Protein AF-A0A359ILB0-F1 (afdb_monomer)

Nearest PDB structures (foldseek):
  8e0n-assembly1_A  TM=7.026E-01  e=9.384E-01  synthetic construct
  5cwn-assembly1_A  TM=6.647E-01  e=4.433E+00  synthetic construct
  7rdr-assembly1_A  TM=6.184E-01  e=3.915E+00  unidentified
  6j22-assembly1_B  TM=5.758E-01  e=3.680E+00  Shigella flexneri

Sequence (83 aa):
MDKMYIDIISWSGTILSILGQVLINRKMISAYYFWIVGCIVWGVVGILTNNYALLAMYVVYLILDIEGIMHWRKENIIKKENK

Secondary structure (DSSP, 8-state):
--HHHHHHHHHHHHHHHHHHHHHHHTT-THHHHHHHHHHHHHHHHHHHTT-HHHHHHHHHHHHHHHHHHHHHHHHHHHHHHT-

Solvent-accessible surface area (backbone atoms only — not comparable to full-atom values): 4295 Å² total; per-residue (Å²): 130,60,68,68,57,55,51,54,51,49,52,52,26,48,53,34,42,52,53,16,51,55,28,48,76,68,73,39,75,67,15,41,59,34,40,42,53,21,22,54,46,45,27,52,50,13,63,77,68,70,34,60,69,54,23,52,52,24,53,51,48,38,52,51,33,53,51,49,52,55,50,53,52,53,54,54,51,55,57,59,76,78,105

Mean predicted aligned error: 4.55 Å

Radius of gyration: 15.31 Å; Cα contacts (8 Å, |Δi|>4): 73; chains: 1; bounding box: 41×19×43 Å

Structure (mmCIF, N/CA/C/O backbone):
data_AF-A0A359ILB0-F1
#
_entry.id   AF-A0A359ILB0-F1
#
loop_
_atom_site.group_PDB
_atom_site.id
_atom_site.type_symbol
_atom_site.label_atom_id
_atom_site.label_alt_id
_atom_site.label_comp_id
_atom_site.label_asym_id
_atom_site.label_entity_id
_atom_site.label_seq_id
_atom_site.pdbx_PDB_ins_code
_atom_site.Cartn_x
_atom_site.Cartn_y
_atom_site.Cartn_z
_atom_site.occupancy
_atom_site.B_iso_or_equiv
_atom_site.auth_seq_id
_atom_site.auth_comp_id
_atom_site.auth_asym_id
_atom_site.auth_atom_id
_atom_site.pdbx_PDB_model_num
ATOM 1 N N . MET A 1 1 ? 12.219 3.256 -18.788 1.00 63.09 1 MET A N 1
ATOM 2 C CA . MET A 1 1 ? 12.335 4.073 -17.564 1.00 63.09 1 MET A CA 1
ATOM 3 C C . MET A 1 1 ? 13.626 3.652 -16.891 1.00 63.09 1 MET A C 1
ATOM 5 O O . MET A 1 1 ? 13.820 2.449 -16.746 1.00 63.09 1 MET A O 1
ATOM 9 N N . ASP A 1 2 ? 14.531 4.578 -16.584 1.00 79.31 2 ASP A N 1
ATOM 10 C CA . ASP A 1 2 ? 15.835 4.201 -16.022 1.00 79.31 2 ASP A CA 1
ATOM 11 C C . ASP A 1 2 ? 15.672 3.580 -14.633 1.00 79.31 2 ASP A C 1
ATOM 13 O O . ASP A 1 2 ? 14.778 3.973 -13.879 1.00 79.31 2 ASP A O 1
ATOM 17 N N . LYS A 1 3 ? 16.555 2.635 -14.276 1.00 83.31 3 LYS A N 1
ATOM 18 C CA . LYS A 1 3 ? 16.553 1.963 -12.960 1.00 83.31 3 LYS A CA 1
ATOM 19 C C . LYS A 1 3 ? 16.477 2.956 -11.795 1.00 83.31 3 LYS A C 1
ATOM 21 O O . LYS A 1 3 ? 15.733 2.727 -10.851 1.00 83.31 3 LYS A O 1
ATOM 26 N N . MET A 1 4 ? 17.148 4.101 -11.933 1.00 91.00 4 MET A N 1
ATOM 27 C CA . MET A 1 4 ? 17.131 5.191 -10.957 1.00 91.00 4 MET A CA 1
ATOM 28 C C . MET A 1 4 ? 15.713 5.675 -10.609 1.00 91.00 4 MET A C 1
ATOM 30 O O . MET A 1 4 ? 15.426 5.938 -9.446 1.00 91.00 4 MET A O 1
ATOM 34 N N . TYR A 1 5 ? 14.802 5.773 -11.583 1.00 90.31 5 TYR A N 1
ATOM 35 C CA . TYR A 1 5 ? 13.427 6.210 -11.316 1.00 90.31 5 TYR A CA 1
ATOM 36 C C . TYR A 1 5 ? 12.647 5.167 -10.519 1.00 90.31 5 TYR A C 1
ATOM 38 O O . TYR A 1 5 ? 11.908 5.523 -9.604 1.00 90.31 5 TYR A O 1
ATOM 46 N N . ILE A 1 6 ? 12.832 3.885 -10.840 1.00 92.38 6 ILE A N 1
ATOM 47 C CA . ILE A 1 6 ? 12.196 2.787 -10.104 1.00 92.38 6 ILE A CA 1
ATOM 48 C C . ILE A 1 6 ? 12.701 2.774 -8.659 1.00 92.38 6 ILE A C 1
ATOM 50 O O . ILE A 1 6 ? 11.890 2.623 -7.748 1.00 92.38 6 ILE A O 1
ATOM 54 N N . ASP A 1 7 ? 13.994 3.013 -8.435 1.00 94.62 7 ASP A N 1
ATOM 55 C CA . ASP A 1 7 ? 14.566 3.090 -7.088 1.00 94.62 7 ASP A CA 1
ATOM 56 C C . ASP A 1 7 ? 13.977 4.259 -6.289 1.00 94.62 7 ASP A C 1
ATOM 58 O O . ASP A 1 7 ? 13.551 4.073 -5.150 1.00 94.62 7 ASP A O 1
ATOM 62 N N . ILE A 1 8 ? 13.873 5.451 -6.889 1.00 95.19 8 ILE A N 1
ATOM 63 C CA . ILE A 1 8 ? 13.277 6.628 -6.235 1.00 95.19 8 ILE A CA 1
ATOM 64 C C . ILE A 1 8 ? 11.813 6.361 -5.844 1.00 95.19 8 ILE A C 1
ATOM 66 O O . ILE A 1 8 ? 11.406 6.666 -4.721 1.00 95.19 8 ILE A O 1
ATOM 70 N N . ILE A 1 9 ? 11.021 5.767 -6.745 1.00 94.50 9 ILE A N 1
ATOM 71 C CA . ILE A 1 9 ? 9.616 5.416 -6.481 1.00 94.50 9 ILE A CA 1
ATOM 72 C C . ILE A 1 9 ? 9.519 4.315 -5.412 1.00 94.50 9 ILE A C 1
ATOM 74 O O . ILE A 1 9 ? 8.656 4.365 -4.539 1.00 94.50 9 ILE A O 1
ATOM 78 N N . SER A 1 10 ? 10.424 3.337 -5.429 1.00 94.81 10 SER A N 1
ATOM 79 C CA . SER A 1 10 ? 10.437 2.250 -4.443 1.00 94.81 10 SER A CA 1
ATOM 80 C C . SER A 1 10 ? 10.786 2.762 -3.045 1.00 94.81 10 SER A C 1
ATOM 82 O O . SER A 1 10 ? 10.153 2.372 -2.062 1.00 94.81 10 SER A O 1
ATOM 84 N N . TRP A 1 11 ? 11.744 3.686 -2.931 1.00 97.06 11 TRP A N 1
ATOM 85 C CA . TRP A 1 11 ? 12.083 4.318 -1.655 1.00 97.06 11 TRP A CA 1
ATOM 86 C C . TRP A 1 11 ? 10.959 5.213 -1.131 1.00 97.06 11 TRP A C 1
ATOM 88 O O . TRP A 1 11 ? 10.691 5.198 0.072 1.00 97.06 11 TRP A O 1
ATOM 98 N N . SER A 1 12 ? 10.251 5.936 -2.003 1.00 94.38 12 SER A N 1
ATOM 99 C CA . SER A 1 12 ? 9.084 6.718 -1.577 1.00 94.38 12 SER A CA 1
ATOM 100 C C . SER A 1 12 ? 7.946 5.816 -1.081 1.00 94.38 12 SER A C 1
ATOM 102 O O . SER A 1 12 ? 7.396 6.068 -0.006 1.00 94.38 12 SER A O 1
ATOM 104 N N . GLY A 1 13 ? 7.668 4.710 -1.783 1.00 93.44 13 GLY A N 1
ATOM 105 C CA . GLY A 1 13 ? 6.732 3.672 -1.340 1.00 93.44 13 GLY A CA 1
ATOM 106 C C . GLY A 1 13 ? 7.136 3.043 -0.006 1.00 93.44 13 GLY A C 1
ATOM 107 O O . GLY A 1 13 ? 6.299 2.873 0.877 1.00 93.44 13 GLY A O 1
ATOM 108 N N . THR A 1 14 ? 8.429 2.786 0.194 1.00 95.94 14 THR A N 1
ATOM 109 C CA . THR A 1 14 ? 8.973 2.246 1.450 1.00 95.94 14 THR A CA 1
ATOM 110 C C . THR A 1 14 ? 8.741 3.195 2.630 1.00 95.94 14 THR A C 1
ATOM 112 O O . THR A 1 14 ? 8.246 2.768 3.674 1.00 95.94 14 THR A O 1
ATOM 115 N N . ILE A 1 15 ? 9.037 4.491 2.474 1.00 96.25 15 ILE A N 1
ATOM 116 C CA . ILE A 1 15 ? 8.814 5.497 3.527 1.00 96.25 15 ILE A CA 1
ATOM 117 C C . ILE A 1 15 ? 7.321 5.592 3.872 1.00 96.25 15 ILE A C 1
ATOM 119 O O . ILE A 1 15 ? 6.962 5.594 5.051 1.00 96.25 15 ILE A O 1
ATOM 123 N N . LEU A 1 16 ? 6.448 5.617 2.859 1.00 92.94 16 LEU A N 1
ATOM 124 C CA . LEU A 1 16 ? 4.995 5.622 3.050 1.00 92.94 16 LEU A CA 1
ATOM 125 C C . LEU A 1 16 ? 4.512 4.385 3.813 1.00 92.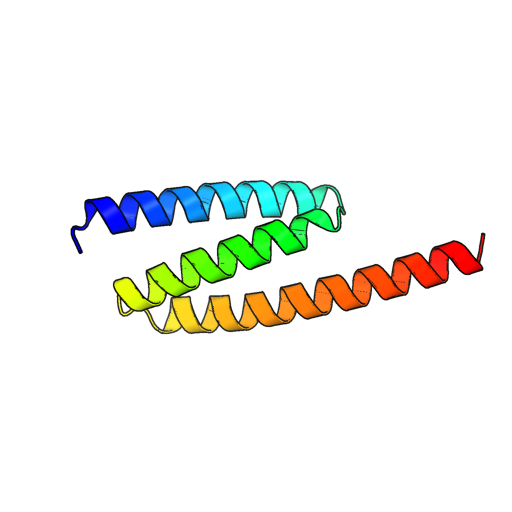94 16 LEU A C 1
ATOM 127 O O . LEU A 1 16 ? 3.726 4.528 4.749 1.00 92.94 16 LEU A O 1
ATOM 131 N N . SER A 1 17 ? 5.011 3.194 3.474 1.00 92.19 17 SER A N 1
ATOM 132 C CA . SER A 1 17 ? 4.673 1.951 4.177 1.00 92.19 17 SER A CA 1
ATOM 133 C C . SER A 1 17 ? 5.117 1.973 5.642 1.00 92.19 17 SER A C 1
ATOM 135 O O . SER A 1 17 ? 4.350 1.572 6.516 1.00 92.19 17 SER A O 1
ATOM 137 N N . ILE A 1 18 ? 6.311 2.496 5.945 1.00 95.81 18 ILE A N 1
ATOM 138 C CA . ILE A 1 18 ? 6.789 2.638 7.331 1.00 95.81 18 ILE A CA 1
ATOM 139 C C . ILE A 1 18 ? 5.883 3.594 8.116 1.00 95.81 18 ILE A C 1
ATOM 141 O O . ILE A 1 18 ? 5.454 3.268 9.225 1.00 95.81 18 ILE A O 1
ATOM 145 N N . LEU A 1 19 ? 5.553 4.756 7.543 1.00 94.00 19 LEU A N 1
ATOM 146 C CA . LEU A 1 19 ? 4.645 5.722 8.169 1.00 94.00 19 LEU A CA 1
ATOM 147 C C . LEU A 1 19 ? 3.248 5.126 8.387 1.00 94.00 19 LEU A C 1
ATOM 149 O O . LEU A 1 19 ? 2.688 5.263 9.477 1.00 94.00 19 LEU A O 1
ATOM 153 N N . GLY A 1 20 ? 2.718 4.416 7.389 1.00 91.81 20 GLY A N 1
ATOM 154 C CA . GLY A 1 20 ? 1.465 3.671 7.489 1.00 91.81 20 GLY A CA 1
ATOM 155 C C . GLY A 1 20 ? 1.493 2.680 8.650 1.00 91.81 20 GLY A C 1
ATOM 156 O O . GLY A 1 20 ? 0.595 2.693 9.491 1.00 91.81 20 GLY A O 1
ATOM 157 N N . GLN A 1 21 ? 2.566 1.896 8.780 1.00 93.69 21 GLN A N 1
ATOM 158 C CA . GLN A 1 21 ? 2.719 0.925 9.863 1.00 93.69 21 GLN A CA 1
ATOM 159 C C . GLN A 1 21 ? 2.799 1.579 11.250 1.00 93.69 21 GLN A C 1
ATOM 161 O O . GLN A 1 21 ? 2.189 1.093 12.207 1.00 93.69 21 GLN A O 1
ATOM 166 N N . VAL A 1 22 ? 3.500 2.711 11.376 1.00 95.44 22 VAL A N 1
ATOM 167 C CA . VAL A 1 22 ? 3.540 3.481 12.631 1.00 95.44 22 VAL A CA 1
ATOM 168 C C . VAL A 1 22 ? 2.138 3.947 13.030 1.00 95.44 22 VAL A C 1
ATOM 170 O O . VAL A 1 22 ? 1.775 3.874 14.207 1.00 95.44 22 VAL A O 1
ATOM 173 N N . LEU A 1 23 ? 1.330 4.400 12.070 1.00 92.06 23 LEU A N 1
ATOM 174 C CA . LEU A 1 23 ? -0.041 4.843 12.319 1.00 92.06 23 LEU A CA 1
ATOM 175 C C . LEU A 1 23 ? -0.984 3.678 12.664 1.00 92.06 23 LEU A C 1
ATOM 177 O O . LEU A 1 23 ? -1.830 3.847 13.546 1.00 92.06 23 LEU A O 1
ATOM 181 N N . ILE A 1 24 ? -0.806 2.500 12.044 1.00 91.69 24 ILE A N 1
ATOM 182 C CA . ILE A 1 24 ? -1.537 1.270 12.411 1.00 91.69 24 ILE A CA 1
ATOM 183 C C . ILE A 1 24 ? -1.293 0.950 13.886 1.00 91.69 24 ILE A C 1
ATOM 185 O O . ILE A 1 24 ? -2.244 0.764 14.646 1.00 91.69 24 ILE A O 1
ATOM 189 N N . ASN A 1 25 ? -0.030 0.961 14.323 1.00 93.00 25 ASN A N 1
ATOM 190 C CA . ASN A 1 25 ? 0.329 0.673 15.715 1.00 93.00 25 ASN A CA 1
ATOM 191 C C . ASN A 1 25 ? -0.281 1.684 16.700 1.00 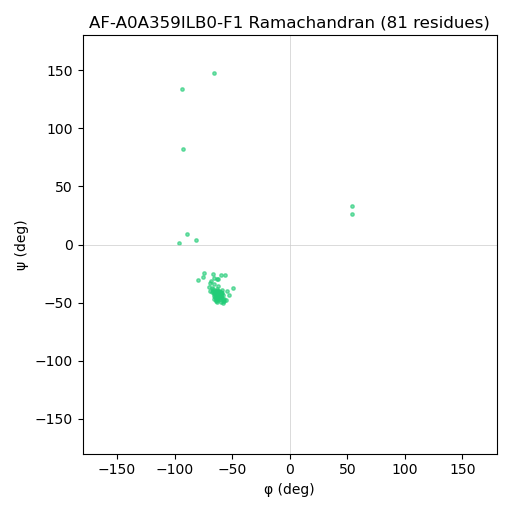93.00 25 ASN A C 1
ATOM 193 O O . ASN A 1 25 ? -0.601 1.337 17.836 1.00 93.00 25 ASN A O 1
ATOM 197 N N . ARG A 1 26 ? -0.494 2.930 16.262 1.00 92.44 26 ARG A N 1
ATOM 198 C CA . ARG A 1 26 ? -1.179 3.978 17.036 1.00 92.44 26 ARG A CA 1
ATOM 199 C C . ARG A 1 26 ? -2.710 3.889 16.970 1.00 92.44 26 ARG A C 1
ATOM 201 O O . ARG A 1 26 ? -3.382 4.749 17.533 1.00 92.44 26 ARG A O 1
ATOM 208 N N . LYS A 1 27 ? -3.268 2.868 16.305 1.00 89.12 27 LYS A N 1
ATOM 209 C CA . LYS A 1 27 ? -4.713 2.650 16.099 1.00 89.12 27 LYS A CA 1
ATOM 210 C C . LYS A 1 27 ? -5.424 3.855 15.466 1.00 89.12 27 LYS A C 1
ATOM 212 O O . LYS A 1 27 ? -6.585 4.134 15.767 1.00 89.12 27 LYS A O 1
ATOM 217 N N . MET A 1 28 ? -4.723 4.583 14.596 1.00 89.56 28 MET A N 1
ATOM 218 C CA . MET A 1 28 ? -5.252 5.768 13.920 1.00 89.56 28 MET A CA 1
ATOM 219 C C . MET A 1 28 ? -5.837 5.395 12.556 1.00 89.56 28 MET A C 1
ATOM 221 O O . MET A 1 28 ? -5.164 4.742 11.764 1.00 89.56 28 MET A O 1
ATOM 225 N N . ILE A 1 29 ? -7.037 5.888 12.219 1.00 90.50 29 ILE A N 1
ATOM 226 C CA . ILE A 1 29 ? -7.618 5.692 10.873 1.00 90.50 29 ILE A CA 1
ATOM 227 C C . ILE A 1 29 ? -6.751 6.264 9.759 1.00 90.50 29 ILE A C 1
ATOM 229 O O . ILE A 1 29 ? -6.802 5.779 8.632 1.00 90.50 29 ILE A O 1
ATOM 233 N N . SER A 1 30 ? -5.942 7.282 10.067 1.00 88.31 30 SER A N 1
ATOM 234 C CA . SER A 1 30 ? -5.044 7.871 9.083 1.00 88.31 30 SER A CA 1
ATOM 235 C C . SER A 1 30 ? -4.103 6.838 8.470 1.00 88.31 30 SER A C 1
ATOM 237 O O . SER A 1 30 ? -3.726 7.002 7.316 1.00 88.31 30 SER A O 1
ATOM 239 N N . ALA A 1 31 ? -3.803 5.749 9.186 1.00 92.12 31 ALA A N 1
ATOM 240 C CA . ALA A 1 31 ? -2.996 4.642 8.698 1.00 92.12 31 ALA A CA 1
ATOM 241 C C . ALA A 1 31 ? -3.492 4.066 7.368 1.00 92.12 31 ALA A C 1
ATOM 243 O O . ALA A 1 31 ? -2.687 3.860 6.463 1.00 92.12 31 ALA A O 1
ATOM 244 N N . TYR A 1 32 ? -4.807 3.877 7.227 1.00 92.12 32 TYR A N 1
ATOM 245 C CA . TYR A 1 32 ? -5.393 3.316 6.012 1.00 92.12 32 TYR A CA 1
ATOM 246 C C . TYR A 1 32 ? -5.206 4.241 4.805 1.00 92.12 32 TYR A C 1
ATOM 248 O O . TYR A 1 32 ? -4.969 3.767 3.702 1.00 92.12 32 TYR A O 1
ATOM 256 N N . TYR A 1 33 ? -5.235 5.568 4.992 1.00 92.81 33 TYR A N 1
ATOM 257 C CA . TYR A 1 33 ? -4.964 6.497 3.888 1.00 92.81 33 TYR A CA 1
ATOM 258 C C 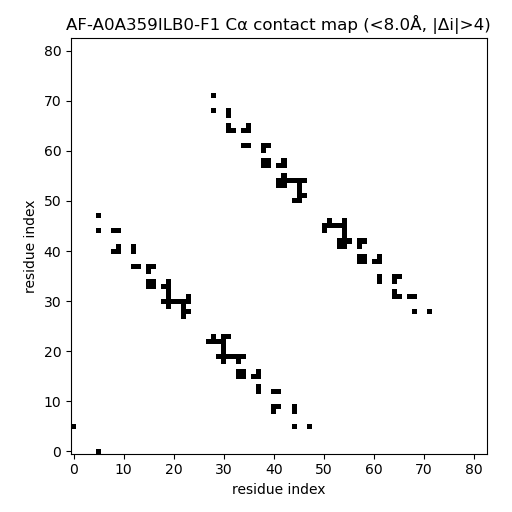. TYR A 1 33 ? -3.508 6.400 3.413 1.00 92.81 33 TYR A C 1
ATOM 260 O O . TYR A 1 33 ? -3.261 6.406 2.211 1.00 92.81 33 TYR A O 1
ATOM 268 N N . PHE A 1 34 ? -2.546 6.265 4.334 1.00 93.31 34 PHE A N 1
ATOM 269 C CA . PHE A 1 34 ? -1.138 6.055 3.971 1.00 93.31 34 PHE A CA 1
ATOM 270 C C . PHE A 1 34 ? -0.926 4.716 3.261 1.00 93.31 34 PHE A C 1
ATOM 272 O O . PHE A 1 34 ? -0.182 4.662 2.282 1.00 93.31 34 PHE A O 1
ATOM 279 N N . TRP A 1 35 ? -1.608 3.664 3.714 1.00 94.00 35 TRP A N 1
ATOM 280 C CA . TRP A 1 35 ? -1.554 2.354 3.076 1.00 94.00 35 TRP A CA 1
ATOM 281 C C . TRP A 1 35 ? -2.168 2.354 1.679 1.00 94.00 35 TRP A C 1
ATOM 283 O O . TRP A 1 35 ? -1.513 1.870 0.767 1.00 94.00 35 TRP A O 1
ATOM 293 N N . ILE A 1 36 ? -3.303 3.021 1.451 1.00 95.75 36 ILE A N 1
ATOM 294 C CA . ILE A 1 36 ? -3.877 3.172 0.103 1.00 95.75 36 ILE A CA 1
ATOM 295 C C . ILE A 1 36 ? -2.880 3.840 -0.853 1.00 95.75 36 ILE A C 1
ATOM 297 O O . ILE A 1 36 ? -2.663 3.339 -1.957 1.00 95.75 36 ILE A O 1
ATOM 301 N N . VAL A 1 37 ? -2.229 4.937 -0.440 1.00 95.88 37 VAL A N 1
ATOM 302 C CA . VAL A 1 37 ? -1.201 5.580 -1.280 1.00 95.88 37 VAL A CA 1
ATOM 303 C C . VAL A 1 37 ? -0.020 4.633 -1.507 1.00 95.88 37 VAL A C 1
ATOM 305 O O . VAL A 1 37 ? 0.442 4.497 -2.639 1.00 95.88 37 VAL A O 1
ATOM 308 N N . GLY A 1 38 ? 0.436 3.934 -0.464 1.00 95.75 38 GLY A N 1
ATOM 309 C CA . GLY A 1 38 ? 1.492 2.928 -0.565 1.00 95.75 38 GLY A CA 1
ATOM 310 C C . GLY A 1 38 ? 1.148 1.808 -1.550 1.00 95.75 38 GLY A C 1
ATOM 311 O O . GLY A 1 38 ? 1.960 1.489 -2.413 1.00 95.75 38 GLY A O 1
ATOM 312 N N . CYS A 1 39 ? -0.063 1.259 -1.483 1.00 96.69 39 CYS A N 1
ATOM 313 C CA . CYS A 1 39 ? -0.562 0.214 -2.371 1.00 96.69 39 CYS A CA 1
ATOM 314 C C . CYS A 1 39 ? -0.573 0.667 -3.834 1.00 96.69 39 CYS A C 1
ATOM 316 O O . CYS A 1 39 ? -0.153 -0.087 -4.710 1.00 96.69 39 CYS A O 1
ATOM 318 N N . ILE A 1 40 ? -0.971 1.913 -4.109 1.00 96.38 40 ILE A N 1
ATOM 319 C CA . ILE A 1 40 ? -0.914 2.481 -5.464 1.00 96.38 40 ILE A CA 1
ATOM 320 C C . ILE A 1 40 ? 0.540 2.592 -5.941 1.00 96.38 40 ILE A C 1
ATOM 322 O O . ILE A 1 40 ? 0.853 2.152 -7.047 1.00 96.38 40 ILE A O 1
ATOM 326 N N . VAL A 1 41 ? 1.440 3.133 -5.110 1.00 96.62 41 VAL A N 1
ATOM 327 C CA . VAL A 1 41 ? 2.867 3.275 -5.451 1.00 96.62 41 VAL A CA 1
ATOM 328 C C . VAL A 1 41 ? 3.499 1.913 -5.745 1.00 96.62 41 VAL A C 1
ATOM 330 O O . VAL A 1 41 ? 4.119 1.733 -6.794 1.00 96.62 41 VAL A O 1
ATOM 333 N N . TRP A 1 42 ? 3.298 0.927 -4.873 1.00 97.31 42 TRP A N 1
ATOM 334 C CA . TRP A 1 42 ? 3.833 -0.418 -5.065 1.00 97.31 42 TRP A CA 1
ATOM 335 C C . TRP A 1 42 ? 3.177 -1.170 -6.228 1.00 97.31 42 TRP A C 1
ATOM 337 O O . TRP A 1 42 ? 3.856 -1.930 -6.917 1.00 97.31 42 TRP A O 1
ATOM 347 N N . GLY A 1 43 ? 1.896 -0.919 -6.510 1.00 96.69 43 GLY A N 1
ATOM 348 C CA . GLY A 1 43 ? 1.228 -1.412 -7.713 1.00 96.69 43 GLY A CA 1
ATOM 349 C C . GLY A 1 43 ? 1.896 -0.896 -8.990 1.00 96.69 43 GLY A C 1
ATOM 350 O O . GLY A 1 43 ? 2.204 -1.680 -9.888 1.00 96.69 43 GLY A O 1
ATOM 351 N N . VAL A 1 44 ? 2.220 0.402 -9.045 1.00 95.12 44 VAL A N 1
ATOM 352 C CA . VAL A 1 44 ? 2.984 0.990 -10.160 1.00 95.12 44 VAL A CA 1
ATOM 353 C C . VAL A 1 44 ? 4.358 0.329 -10.284 1.00 95.12 44 VAL A C 1
ATOM 355 O O . VAL A 1 44 ? 4.738 -0.070 -11.383 1.00 95.12 44 VAL A O 1
ATOM 358 N N . VAL A 1 45 ? 5.081 0.131 -9.176 1.00 95.50 45 VAL A N 1
ATOM 359 C CA . VAL A 1 45 ? 6.374 -0.581 -9.186 1.00 95.50 45 VAL A CA 1
ATOM 360 C C . VAL A 1 45 ? 6.223 -2.011 -9.719 1.00 95.50 45 VAL A C 1
ATOM 362 O O . VAL A 1 45 ? 7.038 -2.445 -10.534 1.00 95.50 45 VAL A O 1
ATOM 365 N N . GLY A 1 46 ? 5.168 -2.731 -9.332 1.00 96.31 46 GLY A N 1
ATOM 366 C CA . GLY A 1 46 ? 4.860 -4.069 -9.847 1.00 96.31 46 GLY A CA 1
ATOM 367 C C . GLY A 1 46 ? 4.682 -4.098 -11.366 1.00 96.31 46 GLY A C 1
ATOM 368 O O . GLY A 1 46 ? 5.264 -4.952 -12.033 1.00 96.31 46 GLY A O 1
ATOM 369 N N . ILE A 1 47 ? 3.963 -3.124 -11.934 1.00 95.75 47 ILE A N 1
ATOM 370 C CA . ILE A 1 47 ? 3.800 -2.988 -13.392 1.00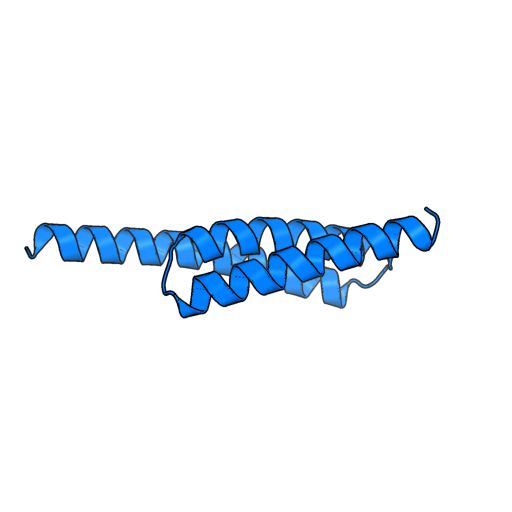 95.75 47 ILE A CA 1
ATOM 371 C C . ILE A 1 47 ? 5.148 -2.690 -14.062 1.00 95.75 47 ILE A C 1
ATOM 373 O O . ILE A 1 47 ? 5.517 -3.354 -15.028 1.00 95.75 47 ILE A O 1
ATOM 377 N N . LEU A 1 48 ? 5.910 -1.726 -13.537 1.00 94.19 48 LEU A N 1
ATOM 378 C CA . LEU A 1 48 ? 7.183 -1.288 -14.126 1.00 94.19 48 LEU A CA 1
ATOM 379 C C . LEU A 1 48 ? 8.276 -2.360 -14.087 1.00 94.19 48 LEU A C 1
ATOM 381 O O . LEU A 1 48 ? 9.161 -2.375 -14.940 1.00 94.19 48 LEU A O 1
ATOM 385 N N . THR A 1 49 ? 8.218 -3.253 -13.102 1.00 94.81 49 THR A N 1
ATOM 386 C CA . THR A 1 49 ? 9.183 -4.345 -12.922 1.00 94.81 49 THR A CA 1
ATOM 387 C C . THR A 1 49 ? 8.711 -5.670 -13.524 1.00 94.81 49 THR A C 1
ATOM 389 O O . THR A 1 49 ? 9.430 -6.662 -13.427 1.00 94.81 49 THR A O 1
ATOM 392 N N . ASN A 1 50 ? 7.532 -5.704 -14.163 1.00 95.75 50 ASN A N 1
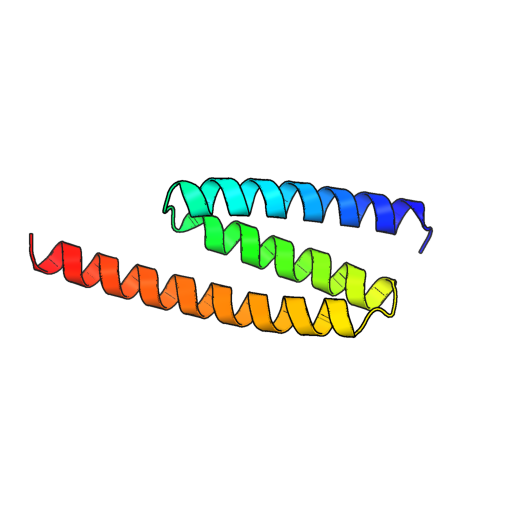ATOM 393 C CA . ASN A 1 50 ? 6.847 -6.928 -14.610 1.00 95.75 50 ASN A CA 1
ATOM 394 C C . ASN A 1 50 ? 6.639 -7.959 -13.482 1.00 95.75 50 ASN A C 1
ATOM 396 O O . ASN A 1 50 ? 6.534 -9.162 -13.723 1.00 95.75 50 ASN A O 1
ATOM 400 N N . ASN A 1 51 ? 6.569 -7.495 -12.233 1.00 97.00 51 ASN A N 1
ATOM 401 C CA . ASN A 1 51 ? 6.299 -8.327 -11.072 1.00 97.00 51 ASN A CA 1
ATOM 402 C C . ASN A 1 51 ? 4.792 -8.347 -10.789 1.00 97.00 51 ASN A C 1
ATOM 404 O O . ASN A 1 51 ? 4.272 -7.617 -9.942 1.00 97.00 51 ASN A O 1
ATOM 408 N N . TYR A 1 52 ? 4.076 -9.205 -11.515 1.00 96.00 52 TYR A N 1
ATOM 409 C CA . TYR A 1 52 ? 2.623 -9.327 -11.382 1.00 96.00 52 TYR A CA 1
ATOM 410 C C . TYR A 1 52 ? 2.180 -9.885 -10.025 1.00 96.00 52 TYR A C 1
ATOM 412 O O . TYR A 1 52 ? 1.082 -9.569 -9.575 1.00 96.00 52 TYR A O 1
ATOM 420 N N . ALA A 1 53 ? 3.030 -10.664 -9.345 1.00 97.75 53 ALA A N 1
ATOM 421 C CA . ALA A 1 53 ? 2.753 -11.130 -7.987 1.00 97.75 53 ALA A CA 1
ATOM 422 C C . ALA A 1 53 ? 2.712 -9.953 -6.997 1.00 97.75 53 ALA A C 1
ATOM 424 O O . ALA A 1 53 ? 1.782 -9.854 -6.197 1.00 97.75 53 ALA A O 1
ATOM 425 N N . LEU A 1 54 ? 3.671 -9.023 -7.106 1.00 95.44 54 LEU A N 1
ATOM 426 C CA . LEU A 1 54 ? 3.693 -7.787 -6.321 1.00 95.44 54 LEU A CA 1
ATOM 427 C C . LEU A 1 54 ? 2.446 -6.938 -6.597 1.00 95.44 54 LEU A C 1
ATOM 429 O O . LEU A 1 54 ? 1.776 -6.506 -5.663 1.00 95.44 54 LEU A O 1
ATOM 433 N N . LEU A 1 55 ? 2.101 -6.750 -7.874 1.00 97.56 55 LEU A N 1
ATOM 434 C CA . LEU A 1 55 ? 0.906 -6.004 -8.269 1.00 97.56 55 LEU A CA 1
ATOM 435 C C . LEU A 1 55 ? -0.372 -6.616 -7.677 1.00 97.56 55 LEU A C 1
ATOM 437 O O . LEU A 1 55 ? -1.158 -5.904 -7.060 1.00 97.56 55 LEU A O 1
ATOM 441 N N . ALA A 1 56 ? -0.570 -7.927 -7.839 1.00 98.00 56 ALA A N 1
ATOM 442 C CA . ALA A 1 56 ? -1.758 -8.616 -7.343 1.00 98.00 56 ALA A CA 1
ATOM 443 C C . ALA A 1 56 ? -1.892 -8.492 -5.818 1.00 98.00 56 ALA A C 1
ATOM 445 O O . ALA A 1 56 ? -2.975 -8.185 -5.320 1.00 98.00 56 ALA A O 1
ATOM 446 N N . MET A 1 57 ? -0.787 -8.658 -5.084 1.00 97.94 57 MET A N 1
ATOM 447 C CA . MET A 1 57 ? -0.763 -8.500 -3.629 1.00 97.94 57 MET A CA 1
ATOM 448 C C . MET A 1 57 ? -1.227 -7.100 -3.206 1.00 97.94 57 MET A C 1
ATOM 450 O O . MET A 1 57 ? -2.103 -6.974 -2.353 1.00 97.94 57 MET A O 1
ATOM 454 N N . TYR A 1 58 ? -0.694 -6.047 -3.831 1.00 97.44 58 TYR A N 1
ATOM 455 C CA . TYR A 1 58 ? -1.043 -4.674 -3.463 1.00 97.44 58 TYR A CA 1
ATOM 456 C C . TYR A 1 58 ? -2.434 -4.235 -3.932 1.00 97.44 58 TYR A C 1
ATOM 458 O O . TYR A 1 58 ? -3.044 -3.386 -3.287 1.00 97.44 58 TYR A O 1
ATOM 466 N N . VAL A 1 59 ? -2.985 -4.843 -4.987 1.00 97.81 59 VAL A N 1
ATOM 467 C CA . VAL A 1 59 ? -4.404 -4.672 -5.345 1.00 97.81 59 VAL A CA 1
ATOM 468 C C . VAL A 1 59 ? -5.309 -5.256 -4.262 1.00 97.81 59 VAL A C 1
ATOM 470 O O . VAL A 1 59 ? -6.268 -4.607 -3.852 1.00 97.81 59 VAL A O 1
ATOM 473 N N . VAL A 1 60 ? -4.999 -6.455 -3.762 1.00 98.00 60 VAL A N 1
ATOM 474 C CA . VAL A 1 60 ? -5.767 -7.065 -2.667 1.00 98.00 60 VAL A CA 1
ATOM 475 C C . VAL A 1 60 ? -5.644 -6.231 -1.392 1.00 98.00 60 VAL A C 1
ATOM 477 O O . VAL A 1 60 ? -6.653 -5.965 -0.745 1.00 98.00 60 VAL A O 1
ATOM 480 N N . TYR A 1 61 ? -4.443 -5.760 -1.052 1.00 96.19 61 TYR A N 1
ATOM 481 C CA . TYR A 1 61 ? -4.246 -4.903 0.122 1.00 96.19 61 TYR A CA 1
ATOM 482 C C . TYR A 1 61 ? -5.025 -3.594 0.015 1.00 96.19 61 TYR A C 1
ATOM 484 O O . TYR A 1 61 ? -5.668 -3.203 0.981 1.00 96.19 61 TYR A O 1
ATOM 492 N N . LEU A 1 62 ? -5.080 -2.982 -1.170 1.00 96.81 62 LEU A N 1
ATOM 493 C CA . LEU A 1 62 ? -5.890 -1.788 -1.401 1.00 96.81 62 LEU A CA 1
ATOM 494 C C . LEU A 1 62 ? -7.383 -2.027 -1.108 1.00 96.81 62 LEU A C 1
ATOM 496 O O . LEU A 1 62 ? -8.040 -1.162 -0.531 1.00 96.81 62 LEU A O 1
ATOM 500 N N . ILE A 1 63 ? -7.922 -3.195 -1.470 1.00 97.19 63 ILE A N 1
ATOM 501 C CA . ILE A 1 63 ? -9.309 -3.568 -1.145 1.00 97.19 63 ILE A CA 1
ATOM 502 C C . ILE A 1 63 ? -9.478 -3.720 0.372 1.00 97.19 63 ILE A C 1
ATOM 504 O O . ILE A 1 63 ? -10.407 -3.148 0.944 1.00 97.19 63 ILE A O 1
ATOM 508 N N . LEU A 1 64 ? -8.554 -4.424 1.032 1.00 95.75 64 LEU A N 1
ATOM 509 C CA . LEU A 1 64 ? -8.576 -4.617 2.486 1.00 95.75 64 LEU A CA 1
ATOM 510 C C . LEU A 1 64 ? -8.459 -3.293 3.256 1.00 95.75 64 LEU A C 1
ATOM 512 O O . LEU A 1 64 ? -9.113 -3.124 4.283 1.00 95.75 64 LEU A O 1
ATOM 516 N N . ASP A 1 65 ? -7.681 -2.332 2.758 1.00 94.62 65 ASP A N 1
ATOM 517 C CA . ASP A 1 65 ? -7.577 -1.003 3.362 1.00 94.62 65 ASP A CA 1
ATOM 518 C C . ASP A 1 65 ? -8.909 -0.242 3.287 1.00 94.62 65 ASP A C 1
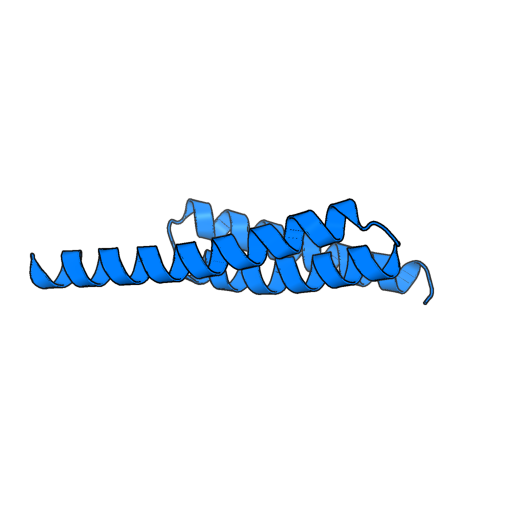ATOM 520 O O . ASP A 1 65 ? -9.316 0.405 4.257 1.00 94.62 65 ASP A O 1
ATOM 524 N N . ILE A 1 66 ? -9.623 -0.340 2.159 1.00 95.00 66 ILE A N 1
ATOM 525 C CA . ILE A 1 66 ? -10.958 0.257 1.997 1.00 95.00 66 ILE A CA 1
ATOM 526 C C . ILE A 1 66 ? -11.952 -0.397 2.966 1.00 95.00 66 ILE A C 1
ATOM 528 O O . ILE A 1 66 ? -12.683 0.313 3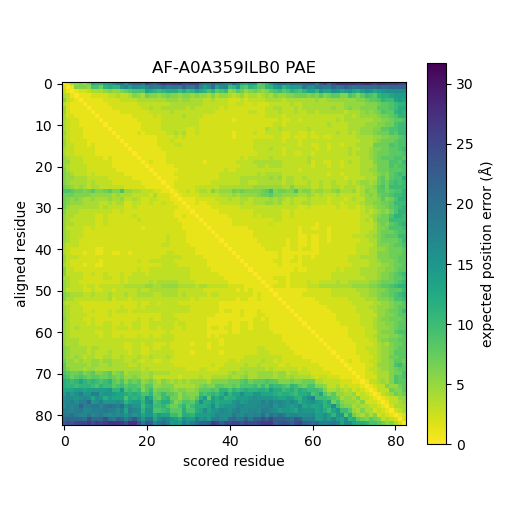.666 1.00 95.00 66 ILE A O 1
ATOM 532 N N . GLU A 1 67 ? -11.951 -1.729 3.061 1.00 94.44 67 GLU A N 1
ATOM 533 C CA . GLU A 1 67 ? -12.778 -2.463 4.026 1.00 94.44 67 GLU A CA 1
ATOM 534 C C . GLU A 1 67 ? -12.451 -2.066 5.474 1.00 94.44 67 GLU A C 1
ATOM 536 O O . GLU A 1 67 ? -13.359 -1.813 6.273 1.00 94.44 67 GLU A O 1
ATOM 541 N N . GLY A 1 68 ? -11.166 -1.917 5.804 1.00 91.56 68 GLY A N 1
ATOM 542 C CA . GLY A 1 68 ? -10.694 -1.465 7.110 1.00 91.56 68 GLY A CA 1
ATOM 543 C C . GLY A 1 68 ? -11.206 -0.071 7.480 1.00 91.56 68 GLY A C 1
ATOM 544 O O . GLY A 1 68 ? -11.677 0.139 8.603 1.00 91.56 68 GLY A O 1
ATOM 545 N N . ILE A 1 69 ? -11.221 0.874 6.530 1.00 91.88 69 ILE A N 1
ATOM 546 C CA . ILE A 1 69 ? -11.821 2.206 6.727 1.00 91.88 69 ILE A CA 1
ATOM 547 C C . ILE A 1 69 ? -13.322 2.095 7.005 1.00 91.88 69 ILE A C 1
ATOM 549 O O . ILE A 1 69 ? -13.829 2.763 7.913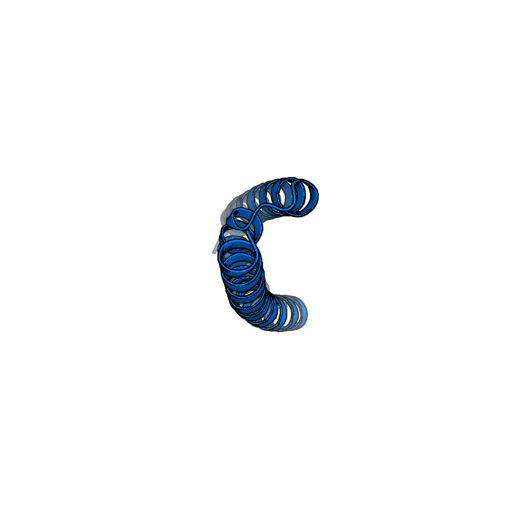 1.00 91.88 69 ILE A O 1
ATOM 553 N N . MET A 1 70 ? -14.048 1.279 6.234 1.00 91.62 70 MET A N 1
ATOM 554 C CA . MET A 1 70 ? -15.492 1.091 6.412 1.00 91.62 70 MET A CA 1
ATOM 555 C C . MET A 1 70 ? -15.812 0.508 7.793 1.00 91.62 70 MET A C 1
ATOM 557 O O . MET A 1 70 ? -16.702 1.013 8.485 1.00 91.62 70 MET A O 1
ATOM 561 N N . HIS A 1 71 ? -15.054 -0.502 8.223 1.00 89.81 71 HIS A N 1
ATOM 562 C CA . HIS A 1 71 ? -15.223 -1.128 9.531 1.00 89.81 71 HIS A CA 1
ATOM 563 C C . HIS A 1 71 ? -14.922 -0.150 10.672 1.00 89.81 71 HIS A C 1
ATOM 565 O O . HIS A 1 71 ? -15.730 0.015 11.587 1.00 89.81 71 HIS A O 1
ATOM 571 N N . TRP A 1 72 ? -13.813 0.588 10.575 1.00 88.00 72 TRP A N 1
ATOM 572 C CA . TRP A 1 72 ? -13.415 1.559 11.594 1.00 88.00 72 TRP A CA 1
ATOM 573 C C . TRP A 1 72 ? -14.431 2.696 11.741 1.00 88.00 72 TRP A C 1
ATOM 575 O O . TRP A 1 72 ? -14.727 3.138 12.854 1.00 88.00 72 TRP A O 1
ATOM 585 N N . ARG A 1 73 ? -15.019 3.171 10.635 1.00 81.81 73 ARG A N 1
ATOM 586 C CA . ARG A 1 73 ? -16.102 4.167 10.683 1.00 81.81 73 ARG A CA 1
ATOM 587 C C . ARG A 1 73 ? -17.335 3.620 11.403 1.00 81.81 73 ARG A C 1
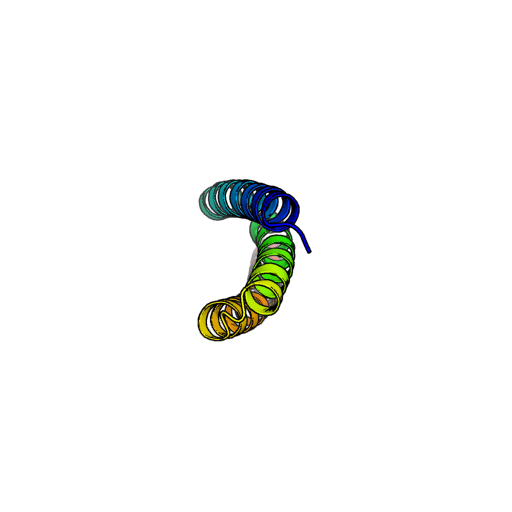ATOM 589 O O . ARG A 1 73 ? -17.901 4.329 12.232 1.00 81.81 73 ARG A O 1
ATOM 596 N N . LYS A 1 74 ? -17.717 2.368 11.137 1.00 81.88 74 LYS A N 1
ATOM 597 C CA . LYS A 1 74 ? -18.865 1.715 11.781 1.00 81.88 74 LYS A CA 1
ATOM 598 C C . LYS A 1 74 ? -18.672 1.575 13.295 1.00 81.88 74 LYS A C 1
ATOM 600 O O . LYS A 1 74 ? -19.563 1.947 14.053 1.00 81.88 74 LYS A O 1
ATOM 605 N N . GLU A 1 75 ? -17.504 1.121 13.745 1.00 80.56 75 GLU A N 1
ATOM 606 C CA . GLU A 1 75 ? -17.202 0.992 15.179 1.00 80.56 75 GLU A CA 1
ATOM 607 C C . GLU A 1 75 ? -17.225 2.334 15.922 1.00 80.56 75 GLU A C 1
ATOM 609 O O . GLU A 1 75 ? -17.725 2.418 17.046 1.00 80.56 75 GLU A O 1
ATOM 614 N N . ASN A 1 76 ? -16.703 3.401 15.310 1.00 75.19 76 ASN A N 1
ATOM 615 C CA . ASN A 1 76 ? -16.695 4.723 15.939 1.00 75.19 76 ASN A CA 1
ATOM 616 C C . ASN A 1 76 ? -18.095 5.339 16.052 1.00 75.19 76 ASN A C 1
ATOM 618 O O . ASN A 1 76 ? -18.361 6.035 17.031 1.00 75.19 76 ASN A O 1
ATOM 622 N N . ILE A 1 77 ? -18.990 5.073 15.094 1.00 68.19 77 ILE A N 1
ATOM 623 C CA . ILE A 1 77 ? -20.401 5.483 15.184 1.00 68.19 77 ILE A CA 1
ATOM 624 C C . ILE A 1 77 ? -21.066 4.781 16.373 1.00 68.19 77 ILE A C 1
ATOM 626 O O . ILE A 1 77 ? -21.611 5.452 17.246 1.00 68.19 77 ILE A O 1
ATOM 630 N N . ILE A 1 78 ? -20.909 3.457 16.478 1.00 69.75 78 ILE A N 1
ATOM 631 C CA . ILE A 1 78 ? -21.472 2.656 17.578 1.00 69.75 78 ILE A CA 1
ATOM 632 C C . ILE A 1 78 ? -20.932 3.122 18.940 1.00 69.75 78 ILE A C 1
ATOM 634 O O . ILE A 1 78 ? -21.687 3.255 19.901 1.00 69.75 78 ILE A O 1
ATOM 638 N N . LYS A 1 79 ? -19.630 3.419 19.051 1.00 69.50 79 LYS A N 1
ATOM 639 C CA . LYS A 1 79 ? -19.049 3.959 20.295 1.00 69.50 79 LYS A CA 1
ATOM 640 C C . LYS A 1 79 ? -19.601 5.329 20.685 1.00 69.50 79 LYS A C 1
ATOM 642 O O . LYS A 1 79 ? -19.607 5.640 21.871 1.00 69.50 79 LYS A O 1
ATOM 647 N N . LYS A 1 80 ? -20.006 6.153 19.717 1.00 67.00 80 LYS A N 1
ATOM 648 C CA . LYS A 1 80 ? -20.544 7.494 19.971 1.00 67.00 80 LYS A CA 1
ATOM 649 C C . LYS A 1 80 ? -22.011 7.459 20.408 1.00 67.00 80 LYS A C 1
ATOM 651 O O . LYS A 1 80 ? -22.401 8.322 21.175 1.00 67.00 80 LYS A O 1
ATOM 656 N N . GLU A 1 81 ? -22.791 6.480 19.951 1.00 64.44 81 GLU A N 1
ATOM 657 C CA . GLU A 1 81 ? -24.192 6.287 20.367 1.00 64.44 81 GLU A CA 1
ATOM 658 C C . GLU A 1 81 ? -24.329 5.683 21.775 1.00 64.44 81 GLU A C 1
ATOM 660 O O . GLU A 1 81 ? -25.310 5.944 22.461 1.00 64.44 81 GLU A O 1
ATOM 665 N N . ASN A 1 82 ? -23.344 4.896 22.222 1.00 66.00 82 ASN A N 1
ATOM 666 C CA . ASN A 1 82 ? -23.338 4.259 23.548 1.00 66.00 82 ASN A CA 1
ATOM 667 C C . ASN A 1 82 ? -22.701 5.119 24.661 1.00 66.00 82 ASN A C 1
ATOM 669 O O . ASN A 1 82 ? -22.439 4.602 25.749 1.00 66.00 82 ASN A O 1
ATOM 673 N N . LYS A 1 83 ? -22.386 6.390 24.392 1.00 53.94 83 LYS A N 1
ATOM 674 C CA . LYS A 1 83 ? -21.728 7.310 25.329 1.00 53.94 83 LYS A CA 1
ATOM 675 C C . LYS A 1 83 ? -22.593 8.536 25.573 1.00 53.94 83 LYS A C 1
ATOM 677 O O . LYS A 1 83 ? -22.653 8.954 26.748 1.00 53.94 83 LYS A O 1
#

pLDDT: mean 90.54, std 9.45, range [53.94, 98.0]

Foldseek 3Di:
DDPVVLVVLVVVLVVLLVVLVVCVVVVHLVSLVSLLVSLVSQLVSCVVVVNVVSNVVSVVSNVVSVVVNVVVVVVVVVVVVVD